Protein AF-A0A6B3CAR7-F1 (afdb_monomer)

Secondary structure (DSSP, 8-state):
--------HHHHHHHHHHHHHHHHHHHHHTS-TTSPP---HHHHT-SSSS-HHHHHHHHHHHHHHHHHT-SPPP---TTSPPPHHHHHHHHHHHGGGG-

pLDDT: mean 89.39, std 10.85, range [38.66, 97.0]

Radius of gyration: 18.04 Å; Cα contacts (8 Å, |Δi|>4): 39; chains: 1; bounding box: 42×29×50 Å

Nearest PDB structures (foldseek):
  6ao8-assembly1_A  TM=9.108E-01  e=7.792E-04  Neisseria gonorrhoeae NCCP11945
  4q2x-assembly1_A  TM=7.602E-01  e=1.380E-02  Homo sapiens
  4q2x-assembly2_B  TM=7.750E-01  e=7.540E-02  Homo sapiens

Sequence (99 aa):
REKARDLTEDEIRERAAQVGIGAVKYADLSTSPNRDYKFDLDQMVSLNGDTSVYLQYAYARIQSILRKSGEVRPAAHPELELHEAERALGLHLDAFGDT

Mean predicted aligned error: 6.13 Å

Solvent-accessible surface area (backbone atoms only — not comparable to full-atom values): 6182 Å² total; per-residue (Å²): 141,78,76,83,69,91,68,51,73,65,58,50,51,52,49,51,50,55,48,52,53,37,14,57,54,37,59,57,70,77,44,62,90,89,50,91,81,78,93,47,70,71,63,26,62,21,74,64,71,100,24,37,43,24,52,54,50,53,49,54,51,52,55,48,54,55,59,72,59,54,93,68,75,89,74,90,59,88,89,57,83,72,52,72,68,55,49,53,52,51,55,59,60,65,47,58,86,79,109

Foldseek 3Di:
DPDPDPDDPVNVVVVVVVLQVQLVVQLCVVDDPPDDRDDDSCVSNDCDDRHSNVVVVVVVVVVVVVVVVPPDDDDDDVVDDDDPVRVVVVVVVVCPVVD

Structure (mmCIF, N/CA/C/O backbone):
data_AF-A0A6B3CAR7-F1
#
_entry.id   AF-A0A6B3CAR7-F1
#
loop_
_atom_site.group_PDB
_atom_site.id
_atom_site.type_symbol
_atom_site.label_atom_id
_atom_site.label_alt_id
_atom_site.label_comp_id
_atom_site.label_asym_id
_atom_site.label_entity_id
_atom_site.label_seq_id
_atom_site.pdbx_PDB_ins_code
_atom_site.Cartn_x
_atom_site.Cartn_y
_atom_site.Cartn_z
_atom_site.occupancy
_atom_site.B_iso_or_equiv
_atom_site.auth_seq_id
_atom_site.auth_comp_id
_atom_site.auth_asym_id
_atom_site.auth_atom_id
_atom_site.pdbx_PDB_model_num
ATOM 1 N N . ARG A 1 1 ? -9.612 15.748 -7.462 1.00 40.19 1 ARG A N 1
ATOM 2 C CA . ARG A 1 1 ? -10.899 15.328 -6.855 1.00 40.19 1 ARG A CA 1
ATOM 3 C C . ARG A 1 1 ? -11.723 14.683 -7.962 1.00 40.19 1 ARG A C 1
ATOM 5 O O . ARG A 1 1 ? -12.479 15.366 -8.631 1.00 40.19 1 ARG A O 1
ATOM 12 N N . GLU A 1 2 ? -11.457 13.415 -8.258 1.00 38.66 2 GLU A N 1
ATOM 13 C CA . GLU A 1 2 ? -12.034 12.704 -9.404 1.00 38.66 2 GLU A CA 1
ATOM 14 C C . GLU A 1 2 ? -12.947 11.606 -8.843 1.00 38.66 2 GLU A C 1
ATOM 16 O O . GLU A 1 2 ? -12.466 10.724 -8.140 1.00 38.66 2 GLU A O 1
ATOM 21 N N . LYS A 1 3 ? -14.260 11.775 -9.063 1.00 44.12 3 LYS A N 1
ATOM 22 C CA . LYS A 1 3 ? -15.388 10.859 -8.807 1.00 44.12 3 LYS A CA 1
ATOM 23 C C . LYS A 1 3 ? -15.184 9.846 -7.671 1.00 44.12 3 LYS A C 1
ATOM 25 O O . LYS A 1 3 ? -14.742 8.720 -7.903 1.00 44.12 3 LYS A O 1
ATOM 30 N N . ALA A 1 4 ? -15.637 10.209 -6.469 1.00 54.41 4 ALA A N 1
ATOM 31 C CA . ALA A 1 4 ? -16.184 9.197 -5.575 1.00 54.41 4 ALA A CA 1
ATOM 32 C C . ALA A 1 4 ? -17.280 8.480 -6.376 1.00 54.41 4 ALA A C 1
ATOM 34 O O . ALA A 1 4 ? -18.264 9.097 -6.773 1.00 54.41 4 ALA A O 1
ATOM 35 N N . ARG A 1 5 ? -17.031 7.223 -6.750 1.00 61.62 5 ARG A N 1
ATOM 36 C CA . ARG A 1 5 ? -18.098 6.329 -7.198 1.00 61.62 5 ARG A CA 1
ATOM 37 C C . ARG A 1 5 ? -19.108 6.280 -6.055 1.00 61.62 5 ARG A C 1
ATOM 39 O O . ARG A 1 5 ? -18.667 6.189 -4.910 1.00 61.62 5 ARG A O 1
ATOM 46 N N . ASP A 1 6 ? -20.397 6.366 -6.359 1.00 73.25 6 ASP A N 1
ATOM 47 C CA . ASP A 1 6 ? -21.458 6.167 -5.372 1.00 73.25 6 ASP A CA 1
ATOM 48 C C . ASP A 1 6 ? -21.356 4.724 -4.864 1.00 73.25 6 ASP A C 1
ATOM 50 O O . ASP A 1 6 ? -21.874 3.795 -5.478 1.00 73.25 6 ASP A O 1
ATOM 54 N N . LEU A 1 7 ? -20.564 4.528 -3.810 1.00 84.56 7 LEU A N 1
ATOM 55 C CA . LEU A 1 7 ? -20.478 3.263 -3.100 1.00 84.56 7 LEU A CA 1
ATOM 56 C C . LEU A 1 7 ? -21.764 3.102 -2.304 1.00 84.56 7 LEU A C 1
ATOM 58 O O . LEU A 1 7 ? -22.234 4.045 -1.663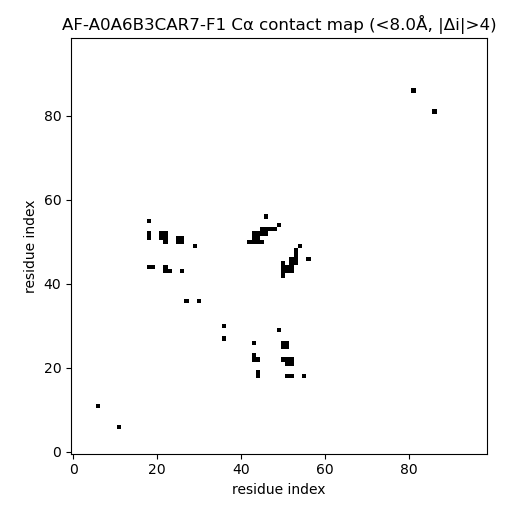 1.00 84.56 7 LEU A O 1
ATOM 62 N N . THR A 1 8 ? -22.305 1.895 -2.316 1.00 94.44 8 THR A N 1
ATOM 63 C CA . THR A 1 8 ? -23.394 1.523 -1.419 1.00 94.44 8 THR A CA 1
ATOM 64 C C . THR A 1 8 ? -22.923 1.557 0.037 1.00 94.44 8 THR A C 1
ATOM 66 O O . THR A 1 8 ? -21.731 1.435 0.337 1.00 94.44 8 THR A O 1
ATOM 69 N N . GLU A 1 9 ? -23.859 1.696 0.976 1.00 92.94 9 GLU A N 1
ATOM 70 C CA . GLU A 1 9 ? -23.539 1.635 2.409 1.00 92.94 9 GLU A CA 1
ATOM 71 C C . GLU A 1 9 ? -22.901 0.300 2.813 1.00 92.94 9 GLU A C 1
ATOM 73 O O . GLU A 1 9 ? -22.067 0.263 3.721 1.00 92.94 9 GLU A O 1
ATOM 78 N N . ASP A 1 10 ? -23.277 -0.789 2.141 1.00 95.19 10 ASP A N 1
ATOM 79 C CA . ASP A 1 10 ? -22.701 -2.113 2.367 1.00 95.19 10 ASP A CA 1
ATOM 80 C C . ASP A 1 10 ? -21.241 -2.166 1.894 1.00 95.19 10 ASP A C 1
ATOM 82 O O . ASP A 1 10 ? -20.377 -2.601 2.652 1.00 95.19 10 ASP A O 1
ATOM 86 N N . GLU A 1 11 ? -20.925 -1.624 0.711 1.00 93.00 11 GLU A N 1
ATOM 87 C CA . GLU A 1 11 ? -19.538 -1.516 0.231 1.00 93.00 11 GLU A CA 1
ATOM 88 C C . GLU A 1 11 ? -18.680 -0.618 1.132 1.00 93.00 11 GLU A C 1
ATOM 90 O O . GLU A 1 11 ? -17.497 -0.894 1.344 1.00 93.00 11 GLU A O 1
ATOM 95 N N . ILE A 1 12 ? -19.252 0.464 1.672 1.00 92.69 12 ILE A N 1
ATOM 96 C CA . ILE A 1 12 ? -18.558 1.328 2.636 1.00 92.69 12 ILE A CA 1
ATOM 97 C C . ILE A 1 12 ? -18.252 0.546 3.915 1.00 92.69 12 ILE A C 1
ATOM 99 O O . ILE A 1 12 ? -17.114 0.583 4.387 1.00 92.69 12 ILE A O 1
ATOM 103 N N . ARG A 1 13 ? -19.233 -0.184 4.462 1.00 95.38 13 ARG A N 1
ATOM 104 C CA . ARG A 1 13 ? -19.048 -0.999 5.673 1.00 95.38 13 ARG A CA 1
ATOM 105 C C . ARG A 1 13 ? -18.021 -2.105 5.470 1.00 95.38 13 ARG A C 1
ATOM 107 O O . ARG A 1 13 ? -17.153 -2.284 6.323 1.00 95.38 13 ARG A O 1
ATOM 114 N N . GLU A 1 14 ? -18.079 -2.806 4.343 1.00 95.50 14 GLU A N 1
ATOM 115 C CA . GLU A 1 14 ? -17.122 -3.860 4.014 1.00 95.50 14 GLU A CA 1
ATOM 116 C C . GLU A 1 14 ? -15.693 -3.308 3.936 1.00 95.50 14 GLU A C 1
ATOM 118 O O . GLU A 1 14 ? -14.779 -3.828 4.581 1.00 95.50 14 GLU A O 1
ATOM 123 N N . ARG A 1 15 ? -15.498 -2.202 3.210 1.00 92.75 15 ARG A N 1
ATOM 124 C CA . ARG A 1 15 ? -14.181 -1.562 3.090 1.00 92.75 15 ARG A CA 1
ATOM 125 C C . ARG A 1 15 ? -13.678 -1.035 4.426 1.00 92.75 15 ARG A C 1
ATOM 127 O O . ARG A 1 15 ? -12.502 -1.208 4.733 1.00 92.75 15 ARG A O 1
ATOM 134 N N . ALA A 1 16 ? -14.546 -0.432 5.236 1.00 93.44 16 ALA A N 1
ATOM 135 C CA . ALA A 1 16 ? -14.180 0.043 6.567 1.00 93.44 16 ALA A CA 1
ATOM 136 C C . ALA A 1 16 ? -13.679 -1.106 7.458 1.00 93.44 16 ALA A C 1
ATOM 138 O O . ALA A 1 16 ? -12.669 -0.949 8.144 1.00 93.44 16 ALA A O 1
ATOM 139 N N . ALA A 1 17 ? -14.323 -2.277 7.400 1.00 95.88 17 ALA A N 1
ATOM 140 C CA . ALA A 1 17 ? -13.874 -3.459 8.132 1.00 95.88 17 ALA A CA 1
ATOM 141 C C . ALA A 1 17 ? -12.496 -3.948 7.653 1.00 95.88 17 ALA A C 1
ATOM 143 O O . ALA A 1 17 ? -11.620 -4.215 8.474 1.00 95.88 17 ALA A O 1
ATOM 144 N N . GLN A 1 18 ? -12.270 -4.015 6.337 1.00 95.06 18 GLN A N 1
ATOM 145 C CA . GLN A 1 18 ? -10.979 -4.416 5.763 1.00 95.06 18 GLN A CA 1
ATOM 146 C C . GLN A 1 18 ? -9.845 -3.452 6.150 1.00 95.06 18 GLN A C 1
ATOM 148 O O . GLN A 1 18 ? -8.770 -3.896 6.559 1.00 95.06 18 GLN A O 1
ATOM 153 N N . VAL A 1 19 ? -10.096 -2.141 6.068 1.00 94.69 19 VAL A N 1
ATOM 154 C CA . VAL A 1 19 ? -9.142 -1.096 6.470 1.00 94.69 19 VAL A CA 1
ATOM 155 C C . VAL A 1 19 ? -8.841 -1.197 7.966 1.00 94.69 19 VAL A C 1
ATOM 157 O O . VAL A 1 19 ? -7.676 -1.238 8.350 1.00 94.69 19 VAL A O 1
ATOM 160 N N . GLY A 1 20 ? -9.868 -1.305 8.815 1.00 95.19 20 GLY A N 1
ATOM 161 C CA . GLY A 1 20 ? -9.704 -1.380 10.269 1.00 95.19 20 GLY A CA 1
ATOM 162 C C . GLY A 1 20 ? -8.945 -2.628 10.728 1.00 95.19 20 GLY A C 1
ATOM 163 O O . GLY A 1 20 ? -8.004 -2.529 11.513 1.00 95.19 20 GLY A O 1
ATOM 164 N N . ILE A 1 21 ? -9.293 -3.804 10.195 1.00 96.62 21 ILE A N 1
ATOM 165 C CA . ILE A 1 21 ? -8.576 -5.055 10.490 1.00 96.62 21 ILE A CA 1
ATOM 166 C C . ILE A 1 21 ? -7.125 -4.967 10.004 1.00 96.62 21 ILE A C 1
ATOM 168 O O . ILE A 1 21 ? -6.213 -5.402 10.709 1.00 96.62 21 ILE A O 1
ATOM 172 N N . GLY A 1 22 ? -6.905 -4.392 8.818 1.00 96.19 22 GLY A N 1
ATOM 173 C CA . GLY A 1 22 ? -5.571 -4.145 8.279 1.00 96.19 22 GLY A CA 1
ATOM 174 C C . GLY A 1 22 ? -4.739 -3.2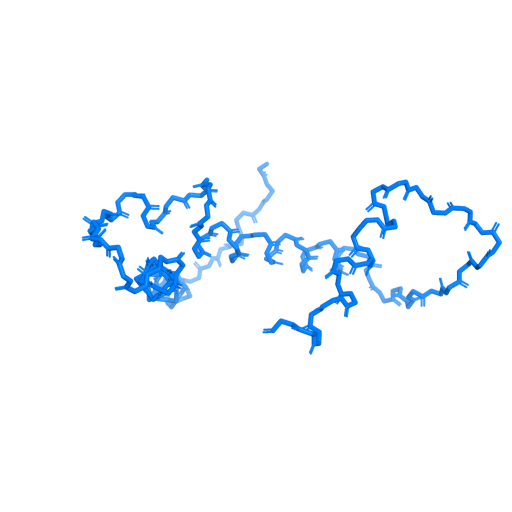43 9.188 1.00 96.19 22 GLY A C 1
ATOM 175 O O . GLY A 1 22 ? -3.588 -3.569 9.462 1.00 96.19 22 GLY A O 1
ATOM 176 N N . ALA A 1 23 ? -5.325 -2.161 9.705 1.00 95.88 23 ALA A N 1
ATOM 177 C CA . ALA A 1 23 ? -4.645 -1.200 10.572 1.00 95.88 23 ALA A CA 1
ATOM 178 C C . ALA A 1 23 ? -4.148 -1.846 11.863 1.00 95.88 23 ALA A C 1
ATOM 180 O O . ALA A 1 23 ? -2.991 -1.655 12.231 1.00 95.88 23 ALA A O 1
ATOM 181 N N . VAL A 1 24 ? -4.984 -2.671 12.498 1.00 94.69 24 VAL A N 1
ATOM 182 C CA . VAL A 1 24 ? -4.601 -3.390 13.719 1.00 94.69 24 VAL A CA 1
ATOM 183 C C . VAL A 1 24 ? -3.506 -4.411 13.447 1.00 94.69 24 VAL A C 1
ATOM 185 O O . VAL A 1 24 ? -2.467 -4.376 14.099 1.00 94.69 24 VAL A O 1
ATOM 188 N N . LYS A 1 25 ? -3.702 -5.289 12.457 1.00 95.19 25 LYS A N 1
ATOM 189 C CA . LYS A 1 25 ? -2.733 -6.351 12.152 1.00 95.19 25 LYS A CA 1
ATOM 190 C C . LYS A 1 25 ? -1.386 -5.796 11.708 1.00 95.19 25 LYS A C 1
ATOM 192 O O . LYS A 1 25 ? -0.352 -6.298 12.123 1.00 95.19 25 LYS A O 1
ATOM 197 N N . TYR A 1 26 ? -1.397 -4.779 10.852 1.00 95.25 26 TYR A N 1
ATOM 198 C CA . TYR A 1 26 ? -0.165 -4.216 10.324 1.00 95.25 26 TYR A CA 1
ATOM 199 C C . TYR A 1 26 ? 0.630 -3.489 11.397 1.00 95.25 26 TYR A C 1
ATOM 201 O O . TYR A 1 26 ? 1.833 -3.670 11.452 1.00 95.25 26 TYR A O 1
ATOM 209 N N . ALA A 1 27 ? -0.022 -2.708 12.259 1.00 92.62 27 ALA A N 1
ATOM 210 C CA . ALA A 1 27 ? 0.680 -1.993 13.320 1.00 92.62 27 ALA A CA 1
ATOM 211 C C . ALA A 1 27 ? 1.369 -2.931 14.316 1.00 92.62 27 ALA A C 1
ATOM 213 O O . ALA A 1 27 ? 2.407 -2.577 14.862 1.00 92.62 27 ALA A O 1
ATOM 214 N N . ASP A 1 28 ? 0.795 -4.111 14.548 1.00 91.00 28 ASP A N 1
ATOM 215 C CA . ASP A 1 28 ? 1.432 -5.159 15.341 1.00 91.00 28 ASP A CA 1
ATOM 216 C C . ASP A 1 28 ? 2.646 -5.742 14.586 1.00 91.00 28 ASP A C 1
ATOM 218 O O . ASP A 1 28 ? 3.780 -5.673 15.059 1.00 91.00 28 ASP A O 1
ATOM 222 N N . LEU A 1 29 ? 2.436 -6.203 13.345 1.00 92.12 29 LEU A N 1
ATOM 223 C CA . LEU A 1 29 ? 3.453 -6.882 12.526 1.00 92.12 29 LEU A CA 1
ATOM 224 C C . LEU A 1 29 ? 4.604 -5.987 12.035 1.00 92.12 29 LEU A C 1
ATOM 226 O O . LEU A 1 29 ? 5.690 -6.497 11.765 1.00 92.12 29 LEU A O 1
ATOM 230 N N . SER A 1 30 ? 4.382 -4.681 11.872 1.00 89.12 30 SER A N 1
ATOM 231 C CA . SER A 1 30 ? 5.401 -3.739 11.388 1.00 89.12 30 SER A CA 1
ATOM 232 C C . SER A 1 30 ? 6.385 -3.319 12.480 1.00 89.12 30 SER A C 1
ATOM 234 O O . SER A 1 30 ? 7.432 -2.734 12.193 1.00 89.12 30 SER A O 1
ATOM 236 N N . THR A 1 31 ? 6.084 -3.633 13.742 1.00 83.19 31 THR A N 1
ATOM 237 C CA . THR A 1 31 ? 6.981 -3.387 14.869 1.00 83.19 31 THR A CA 1
ATOM 238 C C . THR A 1 31 ? 7.783 -4.636 15.217 1.00 83.19 31 THR A C 1
ATOM 240 O O . THR A 1 31 ? 7.335 -5.767 15.054 1.00 83.19 31 THR A O 1
ATOM 243 N N . SER A 1 32 ? 9.019 -4.450 15.688 1.00 83.44 32 SER A N 1
ATOM 244 C CA . SER A 1 32 ? 9.816 -5.585 16.156 1.00 83.44 32 SER A CA 1
ATOM 245 C C . SER A 1 32 ? 9.170 -6.185 17.412 1.00 83.44 32 SER A C 1
ATOM 247 O O . SER A 1 32 ? 8.926 -5.423 18.349 1.00 83.44 32 SER A O 1
ATOM 249 N N . PRO A 1 33 ? 9.008 -7.521 17.507 1.00 79.88 33 PRO A N 1
ATOM 250 C CA . PRO A 1 33 ? 8.421 -8.174 18.683 1.00 79.88 33 PRO A CA 1
ATOM 251 C C . PRO A 1 33 ? 9.155 -7.890 20.003 1.00 79.88 33 PRO A C 1
ATOM 253 O O . PRO A 1 33 ? 8.593 -8.066 21.077 1.00 79.88 33 PRO A O 1
ATOM 256 N N . ASN A 1 34 ? 10.420 -7.459 19.928 1.00 84.69 34 ASN A N 1
ATOM 257 C CA . ASN A 1 34 ? 11.255 -7.150 21.091 1.00 84.69 34 ASN A CA 1
ATOM 25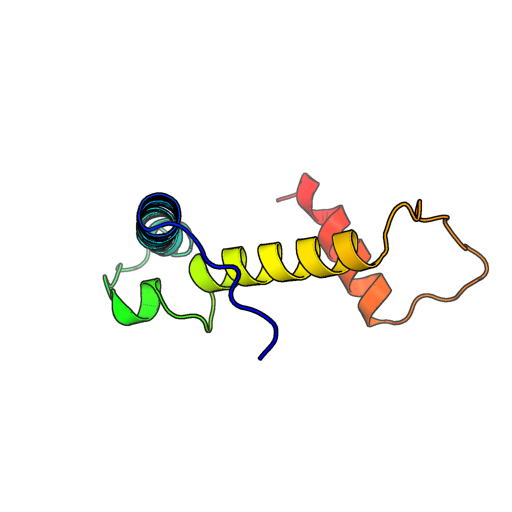8 C C . ASN A 1 34 ? 11.134 -5.690 21.565 1.00 84.69 34 ASN A C 1
ATOM 260 O O . ASN A 1 34 ? 11.865 -5.288 22.470 1.00 84.69 34 ASN A O 1
ATOM 264 N N . ARG A 1 35 ? 10.297 -4.866 20.924 1.00 82.62 35 ARG A N 1
ATOM 265 C CA . ARG A 1 35 ? 10.072 -3.469 21.313 1.00 82.62 35 ARG A CA 1
ATOM 266 C C . ARG A 1 35 ? 8.740 -3.326 22.033 1.00 82.62 35 ARG A C 1
ATOM 268 O O . ARG A 1 35 ? 7.778 -4.009 21.702 1.00 82.62 35 ARG A O 1
ATOM 275 N N . ASP A 1 36 ? 8.683 -2.380 22.965 1.00 83.56 36 ASP A N 1
ATOM 276 C CA . ASP A 1 36 ? 7.424 -1.997 23.594 1.00 83.56 36 ASP A CA 1
ATOM 277 C C . ASP A 1 36 ? 6.445 -1.490 22.533 1.00 83.56 36 ASP A C 1
ATOM 279 O O . ASP A 1 36 ? 6.739 -0.568 21.763 1.00 83.56 36 ASP A O 1
ATOM 283 N N . TYR A 1 37 ? 5.269 -2.107 22.505 1.00 84.50 37 TYR A N 1
ATOM 284 C CA . TYR A 1 37 ? 4.213 -1.765 21.571 1.00 84.50 37 TYR A CA 1
ATOM 285 C C . TYR A 1 37 ? 3.332 -0.647 22.139 1.00 84.50 37 TYR A C 1
ATOM 287 O O . TYR A 1 37 ? 2.722 -0.789 23.202 1.00 84.50 37 TYR A O 1
ATOM 295 N N . LYS A 1 38 ? 3.232 0.470 21.408 1.00 86.06 38 LYS A N 1
ATOM 296 C CA . LYS A 1 38 ? 2.291 1.554 21.710 1.00 86.06 38 LYS A CA 1
ATOM 297 C C . LYS A 1 38 ? 1.068 1.428 20.806 1.00 86.06 38 LYS A C 1
ATOM 299 O O . LYS A 1 38 ? 1.140 1.732 19.618 1.00 86.06 38 LYS A O 1
ATOM 304 N N . PHE A 1 39 ? -0.065 1.058 21.393 1.00 91.31 39 PHE A N 1
ATOM 305 C CA . PHE A 1 39 ? -1.350 1.088 20.700 1.00 91.31 39 PHE A CA 1
ATOM 306 C C . PHE A 1 39 ? -1.812 2.541 20.502 1.00 91.31 39 PHE A C 1
ATOM 308 O O . PHE A 1 39 ? -2.084 3.248 21.475 1.00 91.31 39 PHE A O 1
ATOM 315 N N . ASP A 1 40 ? -1.879 2.992 19.250 1.00 92.75 40 ASP A N 1
ATOM 316 C CA . ASP A 1 40 ? -2.208 4.372 18.876 1.00 92.75 40 ASP A CA 1
ATOM 317 C C . ASP A 1 40 ? -3.112 4.373 17.636 1.00 92.75 40 ASP A C 1
ATOM 319 O O . ASP A 1 40 ? -2.640 4.303 16.502 1.00 92.75 40 ASP A O 1
ATOM 323 N N . LEU A 1 41 ? -4.429 4.406 17.858 1.00 92.62 41 LEU A N 1
ATOM 324 C CA . LEU A 1 41 ? -5.425 4.271 16.790 1.00 92.62 41 LEU A CA 1
ATOM 325 C C . LEU A 1 41 ? -5.267 5.326 15.696 1.00 92.62 41 LEU A C 1
ATOM 327 O O . LEU A 1 41 ? -5.380 4.983 14.520 1.00 92.62 41 LEU A O 1
ATOM 331 N N . ASP A 1 42 ? -4.975 6.572 16.073 1.00 93.38 42 ASP A N 1
ATOM 332 C CA . ASP A 1 42 ? -4.828 7.680 15.129 1.00 93.38 42 ASP A CA 1
ATOM 333 C C . ASP A 1 42 ? -3.638 7.436 14.196 1.00 93.38 42 ASP A C 1
ATOM 335 O O . ASP A 1 42 ? -3.744 7.606 12.977 1.00 93.38 42 ASP A O 1
ATOM 339 N N . GLN A 1 43 ? -2.520 6.953 14.747 1.00 91.31 43 GLN A N 1
ATOM 340 C CA . GLN A 1 43 ? -1.360 6.571 13.948 1.00 91.31 43 GLN A CA 1
ATOM 341 C C . GLN A 1 43 ? -1.641 5.339 13.077 1.00 91.31 43 GLN A C 1
ATOM 343 O O . GLN A 1 43 ? -1.226 5.300 11.919 1.00 91.31 43 GLN A O 1
ATOM 348 N N . MET A 1 44 ? -2.353 4.339 13.599 1.00 93.75 44 MET A N 1
ATOM 349 C CA . MET A 1 44 ? -2.629 3.079 12.895 1.00 93.75 44 MET A CA 1
ATOM 350 C C . MET A 1 44 ? -3.497 3.277 11.645 1.00 93.75 44 MET A C 1
ATOM 352 O O . MET A 1 44 ? -3.311 2.572 10.650 1.00 93.75 44 MET A O 1
ATOM 356 N N . VAL A 1 45 ? -4.425 4.240 11.677 1.00 93.12 45 VAL A N 1
ATOM 357 C CA . VAL A 1 45 ? -5.309 4.566 10.542 1.00 93.12 45 VAL A CA 1
ATOM 358 C C . VAL A 1 45 ? -4.798 5.723 9.674 1.00 93.12 45 VAL A C 1
ATOM 360 O O . VAL A 1 45 ? -5.470 6.126 8.722 1.00 93.12 45 VAL A O 1
ATOM 363 N N . SER A 1 46 ? -3.613 6.263 9.977 1.00 92.88 46 SER A N 1
ATOM 364 C CA . SER A 1 46 ? -3.017 7.382 9.244 1.00 92.88 46 SER A CA 1
ATOM 365 C C . SER A 1 46 ? -2.784 7.036 7.771 1.00 92.88 46 SER A C 1
ATOM 367 O O . SER A 1 46 ? -2.282 5.965 7.436 1.00 92.88 46 SER A O 1
ATOM 369 N N . LEU A 1 47 ? -3.075 7.987 6.878 1.00 88.56 47 LEU A N 1
ATOM 370 C CA . LEU A 1 47 ? -2.722 7.917 5.451 1.00 88.56 47 LEU A CA 1
ATOM 371 C C . LEU A 1 47 ? -1.250 8.244 5.171 1.00 88.56 47 LEU A C 1
ATOM 373 O O . LEU A 1 47 ? -0.825 8.202 4.021 1.00 88.56 47 LEU A O 1
ATOM 377 N N . ASN A 1 48 ? -0.489 8.602 6.202 1.00 88.00 48 ASN A N 1
ATOM 378 C CA . ASN A 1 48 ? 0.920 8.949 6.113 1.00 88.00 48 ASN A CA 1
ATOM 379 C C . ASN A 1 48 ? 1.751 8.025 7.006 1.00 88.00 48 ASN A C 1
ATOM 381 O O . ASN A 1 48 ? 1.347 7.713 8.130 1.00 88.00 48 ASN A O 1
ATOM 385 N N . GLY A 1 49 ? 2.951 7.694 6.536 1.00 88.62 49 GLY A N 1
ATOM 386 C CA . GLY A 1 49 ? 3.888 6.826 7.241 1.00 88.62 49 GLY A CA 1
ATOM 387 C C . GLY A 1 49 ? 3.706 5.351 6.892 1.00 88.62 49 GLY A C 1
ATOM 388 O O . GLY A 1 49 ? 3.054 5.004 5.908 1.00 88.62 49 GLY A O 1
ATOM 389 N N . ASP A 1 50 ? 4.324 4.495 7.698 1.00 91.44 50 ASP A N 1
ATOM 390 C CA . ASP A 1 50 ? 4.316 3.049 7.506 1.00 91.44 50 ASP A CA 1
ATOM 391 C C . ASP A 1 50 ? 3.058 2.422 8.132 1.00 91.44 50 ASP A C 1
ATOM 393 O O . ASP A 1 50 ? 3.058 1.972 9.278 1.00 91.44 50 ASP A O 1
ATOM 397 N N . THR A 1 51 ? 1.943 2.482 7.401 1.00 95.12 51 THR A N 1
ATOM 398 C CA . THR A 1 51 ? 0.630 2.001 7.856 1.00 95.12 51 THR A CA 1
ATOM 399 C C . THR A 1 51 ? -0.053 1.150 6.792 1.00 95.12 51 THR A C 1
ATOM 401 O O . THR A 1 51 ? 0.126 1.349 5.586 1.00 95.12 51 THR A O 1
ATOM 404 N N . SER A 1 52 ? -0.939 0.246 7.221 1.00 95.88 52 SER A N 1
ATOM 405 C CA . SER A 1 52 ? -1.756 -0.528 6.276 1.00 95.88 52 SER A CA 1
ATOM 406 C C . SER A 1 52 ? -2.615 0.357 5.372 1.00 95.88 52 SER A C 1
ATOM 408 O O . SER A 1 52 ? -2.816 0.023 4.208 1.00 95.88 52 SER A O 1
ATOM 410 N N . VAL A 1 53 ? -3.112 1.488 5.885 1.00 95.00 53 VAL A N 1
ATOM 411 C CA . VAL A 1 53 ? -4.014 2.375 5.144 1.00 95.00 53 VAL A CA 1
ATOM 412 C C . VAL A 1 53 ? -3.253 3.058 4.015 1.00 95.00 53 VAL A C 1
ATOM 414 O O . VAL A 1 53 ? -3.749 3.119 2.887 1.00 95.00 53 VAL A O 1
ATOM 417 N N . TYR A 1 54 ? -2.018 3.494 4.283 1.00 94.31 54 TYR A N 1
ATOM 418 C CA . TYR A 1 54 ? -1.125 4.004 3.249 1.00 94.31 54 TYR A CA 1
ATOM 419 C C . TYR A 1 54 ? -0.840 2.939 2.182 1.00 94.31 54 TYR A C 1
ATOM 421 O O . TYR A 1 54 ? -0.999 3.214 0.991 1.00 94.31 54 TYR A O 1
ATOM 429 N N . LEU A 1 55 ? -0.502 1.709 2.585 1.00 95.19 55 LEU A N 1
ATOM 430 C CA . LEU A 1 55 ? -0.220 0.615 1.648 1.00 95.19 55 LEU A CA 1
ATOM 431 C C . LEU A 1 55 ? -1.433 0.241 0.784 1.00 95.19 55 LEU A C 1
ATOM 433 O O . LEU A 1 55 ? -1.310 0.108 -0.435 1.00 95.19 55 LEU A O 1
ATOM 437 N N . GLN A 1 56 ? -2.621 0.121 1.380 1.00 95.00 56 GLN A N 1
ATOM 438 C CA . GLN A 1 56 ? -3.865 -0.167 0.658 1.00 95.00 56 GLN A CA 1
ATOM 439 C C . GLN A 1 56 ? -4.210 0.953 -0.333 1.00 95.00 56 GLN A C 1
ATOM 441 O O . GLN A 1 56 ? -4.619 0.684 -1.467 1.00 95.00 56 GLN A O 1
ATOM 446 N N . TYR A 1 57 ? -3.997 2.214 0.054 1.00 93.06 57 TYR A N 1
ATOM 447 C CA . TYR A 1 57 ? -4.171 3.355 -0.840 1.00 93.06 57 TYR A CA 1
ATOM 448 C C . TYR A 1 57 ? -3.155 3.350 -1.995 1.00 93.06 57 TYR A C 1
ATOM 450 O O . TYR A 1 57 ? -3.540 3.534 -3.155 1.00 93.06 57 TYR A O 1
ATOM 458 N N . ALA A 1 58 ? -1.875 3.092 -1.709 1.00 94.62 58 ALA A N 1
ATOM 459 C CA . ALA A 1 58 ? -0.825 2.981 -2.718 1.00 94.62 58 ALA A CA 1
ATOM 460 C C . ALA A 1 58 ? -1.138 1.866 -3.729 1.00 94.62 58 ALA A C 1
ATOM 462 O O . ALA A 1 58 ? -1.091 2.101 -4.940 1.00 94.62 58 ALA A O 1
ATOM 463 N N . TYR A 1 59 ? -1.572 0.697 -3.248 1.00 95.50 59 TYR A N 1
ATOM 464 C CA . TYR A 1 59 ? -2.031 -0.404 -4.092 1.00 95.50 59 TYR A CA 1
ATOM 465 C C . TYR A 1 59 ? -3.203 0.014 -4.990 1.00 95.50 59 TYR A C 1
ATOM 467 O O . TYR A 1 59 ? -3.150 -0.161 -6.209 1.00 95.50 59 TYR A O 1
ATOM 475 N N . ALA A 1 60 ? -4.241 0.642 -4.426 1.00 93.62 60 ALA A N 1
ATOM 476 C CA . ALA A 1 60 ? -5.389 1.113 -5.199 1.00 93.62 60 ALA A CA 1
ATOM 477 C C . ALA A 1 60 ? -4.989 2.125 -6.291 1.00 93.62 60 ALA A C 1
ATOM 479 O O . ALA A 1 60 ? -5.553 2.107 -7.393 1.00 93.62 60 ALA A O 1
ATOM 480 N N . ARG A 1 61 ? -3.997 2.983 -6.013 1.00 94.88 61 ARG A N 1
ATOM 481 C CA . ARG A 1 61 ? -3.435 3.938 -6.977 1.00 94.88 61 ARG A CA 1
ATOM 482 C C . ARG A 1 61 ? -2.680 3.232 -8.106 1.00 94.88 61 ARG A C 1
ATOM 484 O O . ARG A 1 61 ? -2.925 3.568 -9.263 1.00 94.88 61 ARG A O 1
ATOM 491 N N . ILE A 1 62 ? -1.838 2.244 -7.799 1.00 95.44 62 ILE A N 1
ATOM 492 C CA . ILE A 1 62 ? -1.132 1.427 -8.804 1.00 95.44 62 ILE A CA 1
ATOM 493 C C . ILE A 1 62 ? -2.145 0.716 -9.710 1.00 95.44 62 ILE A C 1
ATOM 495 O O . ILE A 1 62 ? -2.095 0.854 -10.930 1.00 95.44 62 ILE A O 1
ATOM 499 N N . GLN A 1 63 ? -3.148 0.058 -9.123 1.00 94.38 63 GLN A N 1
ATOM 500 C CA . GLN A 1 63 ? -4.229 -0.591 -9.872 1.00 94.38 63 GLN A CA 1
ATOM 501 C C . GLN A 1 63 ? -5.020 0.398 -10.743 1.00 94.38 63 GLN A C 1
ATOM 503 O O . GLN A 1 63 ? -5.507 0.050 -11.817 1.00 94.38 63 GLN A O 1
ATOM 508 N N . SER A 1 64 ? -5.163 1.649 -10.301 1.00 94.38 64 SER A N 1
ATOM 509 C CA . SER A 1 64 ? -5.795 2.705 -11.096 1.00 94.38 64 SER A CA 1
ATOM 510 C C . SER A 1 64 ? -4.968 3.079 -12.326 1.00 94.38 64 SER A C 1
ATOM 512 O O . SER A 1 64 ? -5.537 3.220 -13.405 1.00 94.38 64 SER A O 1
ATOM 514 N N . ILE A 1 65 ? -3.642 3.193 -12.187 1.00 93.38 65 ILE A N 1
ATOM 515 C CA . ILE A 1 65 ? -2.724 3.453 -13.308 1.00 93.38 65 ILE A CA 1
ATOM 516 C C . ILE A 1 65 ? -2.832 2.328 -14.345 1.00 93.38 65 ILE A C 1
ATOM 518 O O . ILE A 1 65 ? -3.059 2.614 -15.517 1.00 93.38 65 ILE A O 1
ATOM 522 N N . LEU A 1 66 ? -2.789 1.067 -13.901 1.00 91.25 66 LEU A N 1
ATOM 523 C CA . LEU A 1 66 ? -2.910 -0.102 -14.781 1.00 91.25 66 LEU A CA 1
ATOM 524 C C . LEU A 1 66 ? -4.274 -0.185 -15.487 1.00 91.25 66 LEU A C 1
ATOM 526 O O . LEU A 1 66 ? -4.356 -0.537 -16.657 1.00 91.25 66 LEU A O 1
ATOM 530 N N . ARG A 1 67 ? -5.375 0.185 -14.820 1.00 91.62 67 ARG A N 1
ATOM 531 C CA . ARG A 1 67 ? -6.681 0.269 -15.501 1.00 91.62 67 ARG A CA 1
ATOM 532 C C . ARG A 1 67 ? -6.719 1.380 -16.545 1.00 91.62 67 ARG A C 1
ATOM 534 O O . ARG A 1 67 ? -7.335 1.208 -17.591 1.00 91.62 67 ARG A O 1
ATOM 541 N N . LYS A 1 68 ? -6.091 2.525 -16.257 1.00 92.25 68 LYS A N 1
ATOM 542 C CA . LYS A 1 68 ? -6.032 3.667 -17.181 1.00 92.25 68 LYS A CA 1
ATOM 543 C C . LYS A 1 68 ? -5.171 3.370 -18.413 1.00 92.25 68 LYS A C 1
ATOM 545 O O . LYS A 1 68 ? -5.434 3.967 -19.451 1.00 92.25 68 LYS A O 1
ATOM 550 N N . SER A 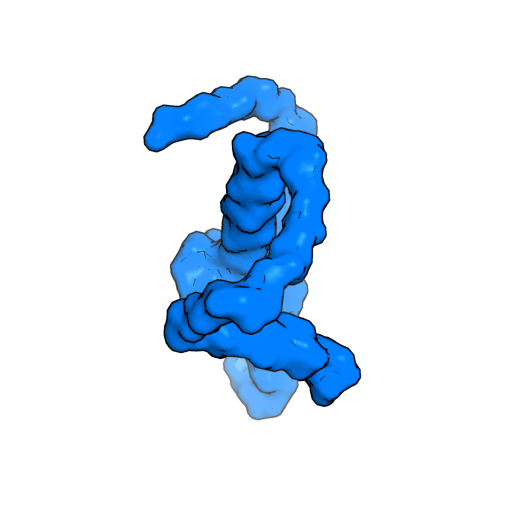1 69 ? -4.207 2.448 -18.333 1.00 90.50 69 SER A N 1
ATOM 551 C CA . SER A 1 69 ? -3.425 2.017 -19.500 1.00 90.50 69 SER A CA 1
ATOM 552 C C . SER A 1 69 ? -4.191 1.107 -20.468 1.00 90.50 69 SER A C 1
ATOM 554 O O . SER A 1 69 ? -3.712 0.892 -21.575 1.00 90.50 69 SER A O 1
ATOM 556 N N . GLY A 1 70 ? -5.372 0.591 -20.105 1.00 89.12 70 GLY A N 1
ATOM 557 C CA . GLY A 1 70 ? -6.142 -0.316 -20.964 1.00 89.12 70 GLY A CA 1
ATOM 558 C C . GLY A 1 70 ? -5.450 -1.669 -21.173 1.00 89.12 70 GLY A C 1
ATOM 559 O O . GLY A 1 70 ? -4.691 -2.124 -20.321 1.00 89.12 70 GLY A O 1
ATOM 560 N N . GLU A 1 71 ? -5.701 -2.319 -22.312 1.00 86.06 71 GLU A N 1
ATOM 561 C CA . GLU A 1 71 ? -5.156 -3.648 -22.654 1.00 86.06 71 GLU A CA 1
ATOM 562 C C . GLU A 1 71 ? -3.722 -3.603 -23.219 1.00 86.06 71 GLU A C 1
ATOM 564 O O . GLU A 1 71 ? -3.339 -4.407 -24.071 1.00 86.06 71 GLU A O 1
ATOM 569 N N . VAL A 1 72 ? -2.901 -2.654 -22.766 1.00 83.81 72 VAL A N 1
ATOM 570 C CA . VAL A 1 72 ? -1.494 -2.594 -23.171 1.00 83.81 72 VAL A CA 1
ATOM 571 C C . VAL A 1 72 ? -0.741 -3.739 -22.502 1.00 83.81 72 VAL A C 1
ATOM 573 O O . VAL A 1 72 ? -0.659 -3.818 -21.277 1.00 83.81 72 VAL A O 1
ATOM 576 N N . ARG A 1 73 ? -0.165 -4.628 -23.313 1.00 82.56 73 ARG A N 1
ATOM 577 C CA . ARG A 1 73 ? 0.803 -5.619 -22.838 1.00 82.56 73 ARG A CA 1
ATOM 578 C C . ARG A 1 73 ? 2.187 -4.974 -22.850 1.00 82.56 73 ARG A C 1
ATOM 580 O O . ARG A 1 73 ? 2.627 -4.583 -23.931 1.00 82.56 73 ARG A O 1
ATOM 587 N N . PRO A 1 74 ? 2.865 -4.843 -21.696 1.00 82.50 74 PRO A N 1
ATOM 588 C CA . PRO A 1 74 ? 4.216 -4.305 -21.663 1.00 82.50 74 PRO A CA 1
ATOM 589 C C . PRO A 1 74 ? 5.134 -5.145 -22.553 1.00 82.50 74 PRO A C 1
ATOM 591 O O . PRO A 1 74 ? 5.133 -6.374 -22.459 1.00 82.50 74 PRO A O 1
ATOM 594 N N . ALA A 1 75 ? 5.907 -4.482 -23.407 1.00 85.25 75 ALA A N 1
ATOM 595 C CA . ALA A 1 75 ? 6.986 -5.094 -24.168 1.00 85.25 75 ALA A CA 1
ATOM 596 C C . ALA A 1 75 ? 8.319 -4.589 -23.612 1.00 85.25 75 ALA A C 1
ATOM 598 O O . ALA A 1 75 ? 8.445 -3.415 -23.262 1.00 85.25 75 ALA A O 1
ATOM 599 N N . ALA A 1 76 ? 9.301 -5.480 -23.500 1.00 84.81 76 ALA A N 1
ATOM 600 C CA . ALA A 1 76 ? 10.646 -5.081 -23.115 1.00 84.81 76 ALA A CA 1
ATOM 601 C C . ALA A 1 76 ? 11.312 -4.344 -24.284 1.00 84.81 76 ALA A C 1
ATOM 603 O O . ALA A 1 76 ? 11.325 -4.853 -25.404 1.00 84.81 76 ALA A O 1
ATOM 604 N N . HIS A 1 77 ? 11.879 -3.177 -23.992 1.00 86.25 77 HIS A N 1
ATOM 605 C CA . HIS A 1 77 ? 12.618 -2.338 -24.932 1.00 86.25 77 HIS A CA 1
ATOM 606 C C . HIS A 1 77 ? 14.084 -2.252 -24.483 1.00 86.25 77 HIS A C 1
ATOM 608 O O . HIS A 1 77 ? 14.464 -1.272 -23.842 1.00 86.25 77 HIS A O 1
ATOM 614 N N . PRO A 1 78 ? 14.902 -3.297 -24.721 1.00 87.44 78 PRO A N 1
ATOM 615 C CA . PRO A 1 78 ? 16.291 -3.353 -24.250 1.00 87.44 78 PRO A CA 1
ATOM 616 C C . PRO A 1 78 ? 17.186 -2.257 -24.845 1.00 87.44 78 PRO A C 1
ATOM 618 O O . PRO A 1 78 ? 18.266 -1.996 -24.325 1.00 87.44 78 PRO A O 1
ATOM 621 N N . GLU A 1 79 ? 16.756 -1.629 -25.937 1.00 93.62 79 GLU A N 1
ATOM 622 C CA . GLU A 1 79 ? 17.408 -0.484 -26.562 1.00 93.62 79 GLU A CA 1
ATOM 623 C C . GLU A 1 79 ? 17.271 0.822 -25.765 1.00 93.62 79 GLU A C 1
ATOM 625 O O . GLU A 1 79 ? 18.015 1.767 -26.025 1.00 93.62 79 GLU A O 1
ATOM 630 N N . LEU A 1 80 ? 16.326 0.896 -24.821 1.00 90.38 80 LEU A N 1
ATOM 631 C CA . LEU A 1 80 ? 16.097 2.077 -23.998 1.00 90.38 80 LEU A CA 1
ATOM 632 C C . LEU A 1 80 ? 16.885 1.977 -22.692 1.00 90.38 80 LEU A C 1
ATOM 634 O O . LEU A 1 80 ? 16.799 0.988 -21.963 1.00 90.38 80 LEU A O 1
ATOM 638 N N . GLU A 1 81 ? 17.630 3.032 -22.375 1.00 93.06 81 GLU A N 1
ATOM 639 C CA . GLU A 1 81 ? 18.268 3.161 -21.070 1.00 93.06 81 GLU A CA 1
ATOM 640 C C . GLU A 1 81 ? 17.205 3.426 -19.997 1.00 93.06 81 GLU A C 1
ATOM 642 O O . GLU A 1 81 ? 16.363 4.314 -20.148 1.00 93.06 81 GLU A O 1
ATOM 647 N N . LEU A 1 82 ? 17.249 2.649 -18.912 1.00 92.31 82 LEU A N 1
ATOM 648 C CA . LEU A 1 82 ? 16.361 2.850 -17.773 1.00 92.31 82 LEU A CA 1
ATOM 649 C C . LEU A 1 82 ? 16.764 4.105 -17.007 1.00 92.31 82 LEU A C 1
ATOM 651 O O . LEU A 1 82 ? 17.928 4.274 -16.634 1.00 92.31 82 LEU A O 1
ATOM 655 N N . HIS A 1 83 ? 15.781 4.930 -16.665 1.00 95.75 83 HIS A N 1
ATOM 656 C CA . HIS A 1 83 ? 15.982 5.990 -15.693 1.00 95.75 83 HIS A CA 1
ATOM 657 C C . HIS A 1 83 ? 16.363 5.384 -14.329 1.00 95.75 83 HIS A C 1
ATOM 659 O O . HIS A 1 83 ? 15.910 4.295 -13.964 1.00 95.75 83 HIS A O 1
ATOM 665 N N . GLU A 1 84 ? 17.147 6.110 -13.527 1.00 97.00 84 GLU A N 1
ATOM 666 C CA . GLU A 1 84 ? 17.628 5.649 -12.214 1.00 97.00 84 GLU A CA 1
ATOM 667 C C . GLU A 1 84 ? 16.494 5.084 -11.337 1.00 97.00 84 GLU A C 1
ATOM 669 O O . GLU A 1 84 ? 16.606 3.993 -10.778 1.00 97.00 84 GLU A O 1
ATOM 674 N N . ALA A 1 85 ? 15.365 5.794 -11.286 1.00 96.88 85 ALA A N 1
ATOM 675 C CA . ALA A 1 85 ? 14.173 5.384 -10.544 1.00 96.88 85 ALA A CA 1
ATOM 676 C C . ALA A 1 85 ? 13.521 4.086 -11.066 1.00 96.88 85 ALA A C 1
ATOM 678 O O . ALA A 1 85 ? 13.024 3.294 -10.268 1.00 96.88 85 ALA A O 1
ATOM 679 N N . GLU A 1 86 ? 13.524 3.847 -12.381 1.00 94.12 86 GLU A N 1
ATOM 680 C CA . GLU A 1 86 ? 12.963 2.626 -12.980 1.00 94.12 86 GLU A CA 1
ATOM 681 C C . GLU A 1 86 ? 13.830 1.419 -12.629 1.00 94.12 86 GLU A C 1
ATOM 683 O O . GLU A 1 86 ? 13.320 0.387 -12.192 1.00 94.12 86 GLU A O 1
ATOM 688 N N . ARG A 1 87 ? 15.155 1.581 -12.736 1.00 94.25 87 ARG A N 1
ATOM 689 C CA . ARG A 1 87 ? 16.120 0.558 -12.328 1.00 94.25 87 ARG A CA 1
ATOM 690 C C . ARG A 1 87 ? 16.012 0.250 -10.835 1.00 94.25 87 ARG A C 1
ATOM 692 O O . ARG A 1 87 ? 16.000 -0.919 -10.459 1.00 94.25 87 ARG A O 1
ATOM 699 N N . ALA A 1 88 ? 15.923 1.279 -9.993 1.00 96.94 88 ALA A N 1
ATOM 700 C CA . ALA A 1 88 ? 15.776 1.114 -8.549 1.00 96.94 88 ALA A CA 1
ATOM 701 C C . ALA A 1 88 ? 14.495 0.346 -8.190 1.00 96.94 88 ALA A C 1
ATOM 703 O O . ALA A 1 88 ? 14.547 -0.586 -7.389 1.00 96.94 88 ALA A O 1
ATOM 704 N N . LEU A 1 89 ? 13.364 0.685 -8.819 1.00 95.69 89 LEU A N 1
ATOM 705 C CA . LEU A 1 89 ? 12.104 -0.031 -8.623 1.00 95.69 89 LEU A CA 1
ATOM 706 C C . LEU A 1 89 ? 12.195 -1.488 -9.097 1.00 95.69 89 LEU A C 1
ATOM 708 O O . LEU A 1 89 ? 11.755 -2.381 -8.380 1.00 95.69 89 LEU A O 1
ATOM 712 N N . GLY A 1 90 ? 12.782 -1.734 -10.272 1.00 93.38 90 GLY A N 1
ATOM 713 C CA . GLY A 1 90 ? 12.946 -3.084 -10.814 1.00 93.38 90 GLY A CA 1
ATOM 714 C C . GLY A 1 90 ? 13.758 -3.993 -9.892 1.00 93.38 90 GLY A C 1
ATOM 715 O O . GLY A 1 90 ? 13.309 -5.086 -9.564 1.00 93.38 90 GLY A O 1
ATOM 716 N N . LEU A 1 91 ? 14.905 -3.511 -9.403 1.00 95.19 91 LEU A N 1
ATOM 717 C CA . LEU A 1 91 ? 15.736 -4.253 -8.447 1.00 95.19 91 LEU A CA 1
ATOM 718 C C . LEU A 1 91 ? 15.024 -4.489 -7.110 1.00 95.19 91 LEU A C 1
ATOM 720 O O . LEU A 1 91 ? 15.164 -5.553 -6.518 1.00 95.19 91 LEU A O 1
ATOM 724 N N . HIS A 1 92 ? 14.252 -3.510 -6.633 1.00 96.12 92 HIS A N 1
ATOM 725 C CA . HIS A 1 92 ? 13.484 -3.667 -5.400 1.00 96.12 92 HIS A CA 1
ATOM 726 C C . HIS A 1 92 ? 12.399 -4.747 -5.522 1.00 96.12 92 HIS A C 1
ATOM 728 O O . HIS A 1 92 ? 12.182 -5.498 -4.578 1.00 96.12 92 HIS A O 1
ATOM 734 N N . LEU A 1 93 ? 11.739 -4.842 -6.681 1.00 94.81 93 LEU 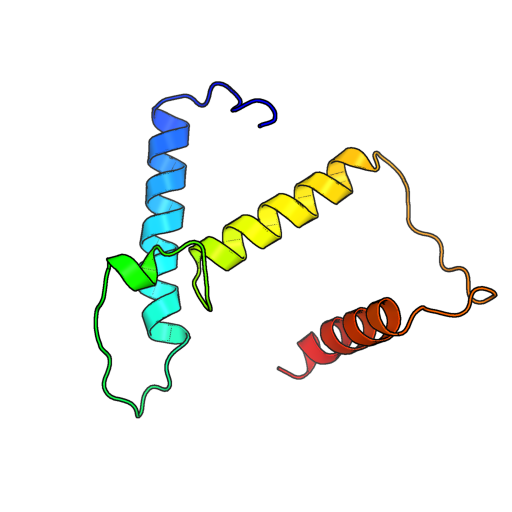A N 1
ATOM 735 C CA . LEU A 1 93 ? 10.742 -5.880 -6.950 1.00 94.81 93 LEU A CA 1
ATOM 736 C C . LEU A 1 93 ? 11.372 -7.274 -7.096 1.00 94.81 93 LEU A C 1
ATOM 738 O O . LEU A 1 93 ? 10.786 -8.244 -6.626 1.00 94.81 93 LEU A O 1
ATOM 742 N N . ASP A 1 94 ? 12.550 -7.371 -7.719 1.00 95.06 94 ASP A N 1
ATOM 743 C CA . ASP A 1 94 ? 13.283 -8.634 -7.906 1.00 95.06 94 ASP A CA 1
ATOM 744 C C . ASP A 1 94 ? 13.699 -9.265 -6.563 1.00 95.06 94 ASP A C 1
ATOM 746 O O . ASP A 1 94 ? 13.588 -10.473 -6.370 1.00 95.06 94 ASP A O 1
ATOM 750 N N . ALA A 1 95 ? 14.054 -8.429 -5.583 1.00 96.19 95 ALA A N 1
ATOM 751 C CA . ALA A 1 95 ? 14.449 -8.861 -4.242 1.00 96.19 95 ALA A CA 1
ATOM 752 C C . ALA A 1 95 ? 13.309 -9.466 -3.394 1.00 96.19 95 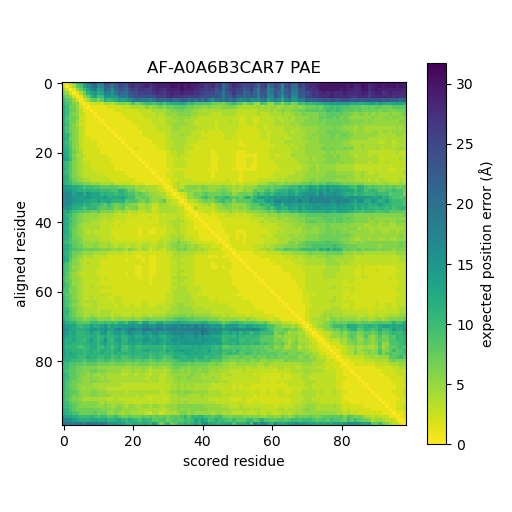ALA A C 1
ATOM 754 O O . ALA A 1 95 ? 13.570 -9.971 -2.305 1.00 96.19 95 ALA A O 1
ATOM 755 N N . PHE A 1 96 ? 12.050 -9.436 -3.853 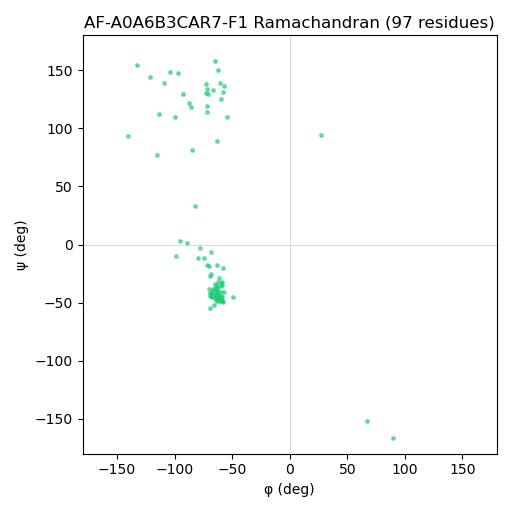1.00 94.62 96 PHE A N 1
ATOM 756 C CA . PHE A 1 96 ? 10.915 -9.969 -3.086 1.00 94.62 96 PHE A CA 1
ATOM 757 C C . PHE A 1 96 ? 11.027 -11.476 -2.803 1.00 94.62 96 PHE A C 1
ATOM 759 O O . PHE A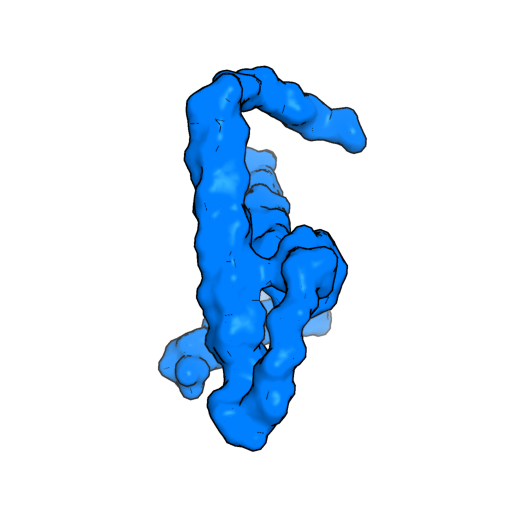 1 96 ? 10.512 -11.951 -1.796 1.00 94.62 96 PHE A O 1
ATOM 766 N N . GLY A 1 97 ? 11.692 -12.241 -3.675 1.00 92.31 97 GLY A N 1
ATOM 767 C CA . GLY A 1 97 ? 11.907 -13.674 -3.444 1.00 92.31 97 GLY A CA 1
ATOM 768 C C . GLY A 1 97 ? 12.891 -13.978 -2.307 1.00 92.31 97 GLY A C 1
ATOM 769 O O . GLY A 1 97 ? 12.879 -15.092 -1.787 1.00 92.31 97 GLY A O 1
ATOM 770 N N . ASP A 1 98 ? 13.708 -12.994 -1.925 1.00 92.62 98 ASP A N 1
ATOM 771 C CA . ASP A 1 98 ? 14.751 -13.119 -0.903 1.00 92.62 98 ASP A CA 1
ATOM 772 C C . ASP A 1 98 ? 14.323 -12.582 0.481 1.00 92.62 98 ASP A C 1
ATOM 774 O O . ASP A 1 98 ? 15.050 -12.772 1.459 1.00 92.62 98 ASP A O 1
ATOM 778 N N . THR A 1 99 ? 13.173 -11.898 0.569 1.00 78.62 99 THR A N 1
ATOM 779 C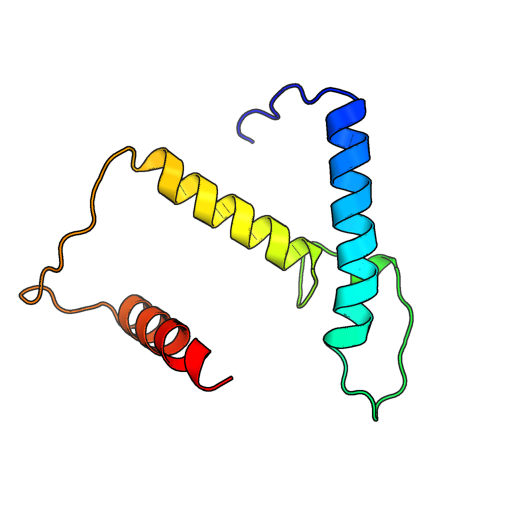 CA . THR A 1 99 ? 12.556 -11.401 1.822 1.00 78.62 99 THR A CA 1
ATOM 780 C C . THR A 1 99 ? 11.639 -12.423 2.475 1.00 78.62 99 THR A C 1
ATOM 782 O O . THR A 1 99 ? 11.726 -12.565 3.716 1.00 78.62 99 THR A O 1
#